Protein AF-A0A1M3KXL0-F1 (afdb_monomer_lite)

pLDDT: mean 76.36, std 20.1, range [34.91, 96.62]

Organism: NCBI:txid1895771

Structure (mmCIF, N/CA/C/O backbone):
data_AF-A0A1M3KXL0-F1
#
_entry.id   AF-A0A1M3KXL0-F1
#
loop_
_atom_site.group_PDB
_atom_site.id
_atom_site.type_symbol
_atom_site.label_atom_id
_atom_site.label_alt_id
_atom_site.label_comp_id
_atom_site.label_asym_id
_atom_site.label_entity_id
_atom_site.label_seq_id
_atom_site.pdbx_PDB_ins_code
_atom_site.Cartn_x
_atom_site.Cartn_y
_atom_site.Cartn_z
_atom_site.occupancy
_atom_site.B_iso_or_equiv
_atom_site.auth_seq_id
_atom_site.auth_comp_id
_atom_site.auth_asym_id
_atom_site.auth_atom_id
_atom_site.pdbx_PDB_model_num
ATOM 1 N N . MET A 1 1 ? 84.113 -24.658 -29.413 1.00 38.75 1 MET A N 1
ATOM 2 C CA . MET A 1 1 ? 83.575 -24.748 -30.790 1.00 38.75 1 MET A CA 1
ATOM 3 C C . MET A 1 1 ? 82.677 -23.535 -30.983 1.00 38.75 1 MET A C 1
ATOM 5 O O . MET A 1 1 ? 81.647 -23.472 -30.337 1.00 38.75 1 MET A O 1
ATOM 9 N N . TYR A 1 2 ? 83.235 -22.414 -31.443 1.00 34.91 2 TYR A N 1
ATOM 10 C CA . TYR A 1 2 ? 83.328 -21.989 -32.854 1.00 34.91 2 TYR A CA 1
ATOM 11 C C . TYR A 1 2 ? 81.947 -21.691 -33.483 1.00 34.91 2 TYR A C 1
ATOM 13 O O . TYR A 1 2 ? 81.183 -22.612 -33.733 1.00 34.91 2 TYR A O 1
ATOM 21 N N . ILE A 1 3 ? 81.646 -20.391 -33.659 1.00 43.75 3 ILE A N 1
ATOM 22 C CA . ILE A 1 3 ? 81.384 -19.680 -34.945 1.00 43.75 3 ILE A CA 1
ATOM 23 C C . ILE A 1 3 ? 79.870 -19.486 -35.156 1.00 43.75 3 ILE A C 1
ATOM 25 O O . ILE A 1 3 ? 79.142 -20.451 -35.314 1.00 43.75 3 ILE A O 1
ATOM 29 N N . VAL A 1 4 ? 79.294 -18.302 -34.912 1.00 46.78 4 VAL A N 1
ATOM 30 C CA . VAL A 1 4 ? 79.304 -17.076 -35.749 1.00 46.78 4 VAL A CA 1
ATOM 31 C C . VAL A 1 4 ? 78.743 -17.301 -37.162 1.00 46.78 4 VAL A C 1
ATOM 33 O O . VAL A 1 4 ? 79.449 -17.767 -38.039 1.00 46.78 4 VAL A O 1
ATOM 36 N N . CYS A 1 5 ? 77.509 -16.846 -37.383 1.00 46.28 5 CYS A N 1
ATOM 37 C CA . CYS A 1 5 ? 76.961 -16.337 -38.652 1.00 46.28 5 CYS A CA 1
ATOM 38 C C . CYS A 1 5 ? 75.780 -15.446 -38.228 1.00 46.28 5 CYS A C 1
ATOM 40 O O . CYS A 1 5 ? 74.745 -15.957 -37.823 1.00 46.28 5 CYS A O 1
ATOM 42 N N . LEU A 1 6 ? 75.906 -14.138 -38.004 1.00 43.50 6 LEU A N 1
ATOM 43 C CA . LEU A 1 6 ? 76.353 -13.057 -38.888 1.00 43.50 6 LEU A CA 1
ATOM 44 C C . LEU A 1 6 ? 75.506 -12.952 -40.169 1.00 43.50 6 LEU A C 1
ATOM 46 O O . LEU A 1 6 ? 75.784 -13.607 -41.162 1.00 43.50 6 LEU A O 1
ATOM 50 N N . ALA A 1 7 ? 7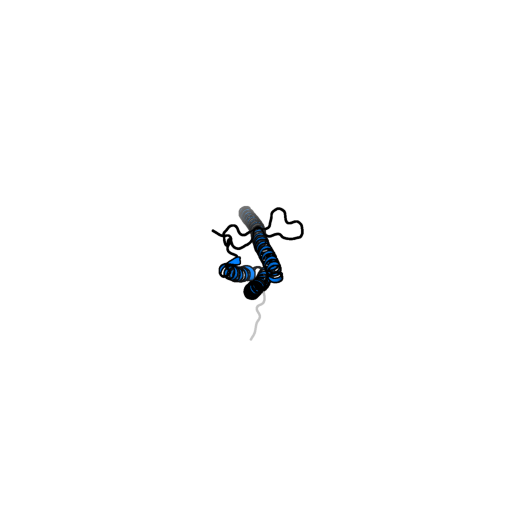4.478 -12.104 -40.037 1.00 49.31 7 ALA A N 1
ATOM 51 C CA . ALA A 1 7 ? 73.932 -11.123 -40.980 1.00 49.31 7 ALA A CA 1
ATOM 52 C C . ALA A 1 7 ? 73.532 -11.546 -42.406 1.00 49.31 7 ALA A C 1
ATOM 54 O O . ALA A 1 7 ? 74.361 -12.014 -43.167 1.00 49.31 7 ALA A O 1
ATOM 55 N N . ILE A 1 8 ? 72.286 -11.203 -42.772 1.00 50.31 8 ILE A N 1
ATOM 56 C CA . ILE A 1 8 ? 71.819 -10.535 -44.014 1.00 50.31 8 ILE A CA 1
ATOM 57 C C . ILE A 1 8 ? 70.354 -10.132 -43.710 1.00 50.31 8 ILE A C 1
ATOM 59 O O . ILE A 1 8 ? 69.507 -10.988 -43.488 1.00 50.31 8 ILE A O 1
ATOM 63 N N . ILE A 1 9 ? 70.071 -8.886 -43.316 1.00 49.62 9 ILE A N 1
ATOM 64 C CA . ILE A 1 9 ? 69.635 -7.769 -44.180 1.00 49.62 9 ILE A CA 1
ATOM 65 C C . ILE A 1 9 ? 68.501 -8.169 -45.138 1.00 49.62 9 ILE A C 1
ATOM 67 O O . ILE A 1 9 ? 68.773 -8.709 -46.201 1.00 49.62 9 ILE A O 1
ATOM 71 N N . LEU A 1 10 ? 67.258 -7.782 -44.826 1.00 43.44 10 LEU A N 1
ATOM 72 C CA . LEU A 1 10 ? 66.438 -6.997 -45.758 1.00 43.44 10 LEU A CA 1
ATOM 73 C C . LEU A 1 10 ? 65.173 -6.456 -45.085 1.00 43.44 10 LEU A C 1
ATOM 75 O O . LEU A 1 10 ? 64.322 -7.179 -44.579 1.00 43.44 10 LEU A O 1
ATOM 79 N N . VAL A 1 11 ? 65.107 -5.131 -45.119 1.00 53.09 11 VAL A N 1
ATOM 80 C CA . VAL A 1 11 ? 63.929 -4.279 -45.024 1.00 53.09 11 VAL A CA 1
ATOM 81 C C . VAL A 1 11 ? 62.695 -4.961 -45.619 1.00 53.09 11 VAL A C 1
ATOM 83 O O . VAL A 1 11 ? 62.659 -5.254 -46.810 1.00 53.09 11 VAL A O 1
ATOM 86 N N . SER A 1 12 ? 61.642 -5.109 -44.821 1.00 48.31 12 SER A N 1
ATOM 87 C CA . SER A 1 12 ? 60.291 -5.014 -45.363 1.00 48.31 12 SER A CA 1
ATOM 88 C C . SER A 1 12 ? 59.381 -4.374 -44.333 1.00 48.31 12 SER A C 1
ATOM 90 O O . SER A 1 12 ? 58.762 -5.013 -43.485 1.00 48.31 12 SER A O 1
ATOM 92 N N . SER A 1 13 ? 59.358 -3.050 -44.414 1.00 46.78 13 SER A N 1
ATOM 93 C CA . SER A 1 13 ? 58.278 -2.197 -43.958 1.00 46.78 13 SER A CA 1
ATOM 94 C 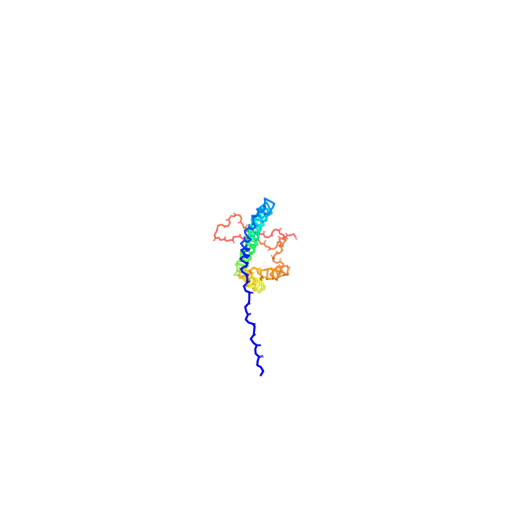C . SER A 1 13 ? 56.949 -2.693 -44.541 1.00 46.78 13 SER A C 1
ATOM 96 O O . SER A 1 13 ? 56.488 -2.182 -45.555 1.00 46.78 13 SER A O 1
ATOM 98 N N . CYS A 1 14 ? 56.292 -3.659 -43.902 1.00 40.28 14 CYS A N 1
ATOM 99 C CA . CYS A 1 14 ? 54.848 -3.802 -44.044 1.00 40.28 14 CYS A CA 1
ATOM 100 C C . CYS A 1 14 ? 54.198 -2.863 -43.035 1.00 40.28 14 CYS A C 1
ATOM 102 O O . CYS A 1 14 ? 53.802 -3.244 -41.935 1.00 40.28 14 CYS A O 1
ATOM 104 N N . MET A 1 15 ? 54.105 -1.600 -43.453 1.00 46.50 15 MET A N 1
ATOM 105 C CA . MET A 1 15 ? 53.002 -0.746 -43.053 1.00 46.50 15 MET A CA 1
ATOM 106 C C . MET A 1 15 ? 51.696 -1.479 -43.375 1.00 46.50 15 MET A C 1
ATOM 108 O O . MET A 1 15 ? 51.158 -1.367 -44.471 1.00 46.50 15 MET A O 1
ATOM 112 N N . LEU A 1 16 ? 51.182 -2.240 -42.415 1.00 50.25 16 LEU A N 1
ATOM 113 C CA . LEU A 1 16 ? 49.767 -2.576 -42.352 1.00 50.25 16 LEU A CA 1
ATOM 114 C C . LEU A 1 16 ? 49.093 -1.558 -41.432 1.00 50.25 16 LEU A C 1
ATOM 116 O O . LEU A 1 16 ? 48.470 -1.889 -40.429 1.00 50.25 16 LEU A O 1
ATOM 120 N N . THR A 1 17 ? 49.198 -0.283 -41.811 1.00 51.81 17 THR A N 1
ATOM 121 C CA . THR A 1 17 ? 48.140 0.698 -41.568 1.00 51.81 17 THR A CA 1
ATOM 122 C C . THR A 1 17 ? 46.923 0.248 -42.370 1.00 51.81 17 THR A C 1
ATOM 124 O O . THR A 1 17 ? 46.606 0.764 -43.439 1.00 51.81 17 THR A O 1
ATOM 127 N N . GLY A 1 18 ? 46.241 -0.773 -41.853 1.00 43.78 18 GLY A N 1
ATOM 128 C CA . GLY A 1 18 ? 44.916 -1.171 -42.293 1.00 43.78 18 GLY A CA 1
ATOM 129 C C . GLY A 1 18 ? 43.901 -0.109 -41.884 1.00 43.78 18 GLY A C 1
ATOM 130 O O . GLY A 1 18 ? 43.074 -0.347 -41.015 1.00 43.78 18 GLY A O 1
ATOM 131 N N . CYS A 1 19 ? 43.947 1.063 -42.519 1.00 52.28 19 CYS A N 1
ATOM 132 C CA . CYS A 1 19 ? 42.771 1.909 -42.671 1.00 52.28 19 CYS A CA 1
ATOM 133 C C . CYS A 1 19 ? 41.845 1.204 -43.669 1.00 52.28 19 CYS A C 1
ATOM 135 O O . CYS A 1 19 ? 41.767 1.579 -44.841 1.00 52.28 19 CYS A O 1
ATOM 137 N N . THR A 1 20 ? 41.168 0.143 -43.225 1.00 59.19 20 THR A N 1
ATOM 138 C CA . THR A 1 20 ? 40.005 -0.384 -43.932 1.00 59.19 20 THR A CA 1
ATOM 139 C C . THR A 1 20 ? 38.970 0.733 -43.949 1.00 59.19 20 THR A C 1
ATOM 141 O O . THR A 1 20 ? 38.359 1.067 -42.935 1.00 59.19 20 THR A O 1
ATOM 144 N N . LYS A 1 21 ? 38.816 1.388 -45.105 1.00 60.59 21 LYS A N 1
ATOM 145 C CA . LYS A 1 21 ? 37.692 2.294 -45.345 1.00 60.59 21 LYS A CA 1
ATOM 146 C C . LYS A 1 21 ? 36.426 1.486 -45.055 1.00 60.59 21 LYS A C 1
ATOM 148 O O . LYS A 1 21 ? 36.174 0.520 -45.774 1.00 60.59 21 LYS A O 1
ATOM 153 N N . ARG A 1 22 ? 35.677 1.843 -43.998 1.00 59.91 22 ARG A N 1
ATOM 154 C CA . ARG A 1 22 ? 34.350 1.261 -43.742 1.00 59.91 22 ARG A CA 1
ATOM 155 C C . ARG A 1 22 ? 33.561 1.359 -45.036 1.00 59.91 22 ARG A C 1
ATOM 157 O O . ARG A 1 22 ? 33.472 2.438 -45.628 1.00 59.91 22 ARG A O 1
ATOM 164 N N . THR A 1 23 ? 33.060 0.226 -45.502 1.00 73.44 23 THR A N 1
ATOM 165 C CA . THR A 1 23 ? 32.263 0.200 -46.720 1.00 73.44 23 THR A CA 1
ATOM 166 C C . THR A 1 23 ? 30.924 0.888 -46.450 1.00 73.44 23 THR A C 1
ATOM 168 O O . THR A 1 23 ? 30.489 1.025 -45.304 1.00 73.44 23 THR A O 1
ATOM 171 N N . GLU A 1 24 ? 30.241 1.350 -47.498 1.00 76.00 24 GLU A N 1
ATOM 172 C CA . GLU A 1 24 ? 28.906 1.945 -47.349 1.00 76.00 24 GLU A CA 1
ATOM 173 C C . GLU A 1 24 ? 27.915 0.966 -46.688 1.00 76.00 24 GLU A C 1
ATOM 175 O O . GLU A 1 24 ? 27.010 1.391 -45.971 1.00 76.00 24 GLU A O 1
ATOM 180 N N . ALA A 1 25 ? 28.125 -0.342 -46.881 1.00 73.06 25 ALA A N 1
ATOM 181 C CA . ALA A 1 25 ? 27.367 -1.401 -46.225 1.00 73.06 25 ALA A CA 1
ATOM 182 C C . ALA A 1 25 ? 27.603 -1.433 -44.704 1.00 73.06 25 ALA A C 1
ATOM 184 O O . ALA A 1 25 ? 26.630 -1.507 -43.956 1.00 73.06 25 ALA A O 1
ATOM 185 N N . ASP A 1 26 ? 28.852 -1.289 -44.247 1.00 73.12 26 ASP A N 1
ATOM 186 C CA . ASP A 1 26 ? 29.185 -1.249 -42.813 1.00 73.12 26 ASP A CA 1
ATOM 187 C C . ASP A 1 26 ? 28.556 -0.027 -42.134 1.00 73.12 26 ASP A C 1
ATOM 189 O O . ASP A 1 26 ? 27.954 -0.138 -41.069 1.00 73.12 26 ASP A O 1
ATOM 193 N N . ARG A 1 27 ? 28.607 1.141 -42.793 1.00 76.69 27 ARG A N 1
ATOM 194 C CA . ARG A 1 27 ? 27.972 2.363 -42.277 1.00 76.69 27 ARG A CA 1
ATOM 195 C C . ARG A 1 27 ? 26.451 2.213 -42.170 1.00 76.69 27 ARG A C 1
ATOM 197 O O . ARG A 1 27 ? 25.880 2.573 -41.147 1.00 76.69 27 ARG A O 1
ATOM 204 N N . LYS A 1 28 ? 25.799 1.649 -43.194 1.00 77.56 28 LYS A N 1
ATOM 205 C CA . LYS A 1 28 ? 24.349 1.386 -43.167 1.00 77.56 28 LYS A CA 1
ATOM 206 C C . LYS A 1 28 ? 23.972 0.370 -42.090 1.00 77.56 28 LYS A C 1
ATOM 208 O O . LYS A 1 28 ? 22.898 0.477 -41.505 1.00 77.56 28 LYS A O 1
ATOM 213 N N . PHE A 1 29 ? 24.814 -0.628 -41.829 1.00 78.50 29 PHE A N 1
ATOM 214 C CA . PHE A 1 29 ? 24.580 -1.574 -40.742 1.00 78.50 29 PHE A CA 1
ATOM 215 C C . PHE A 1 29 ? 24.669 -0.878 -39.377 1.00 78.50 29 PHE A C 1
ATOM 217 O O . PHE A 1 29 ? 23.730 -0.987 -38.592 1.00 78.50 29 PHE A O 1
ATOM 224 N N . ASP A 1 30 ? 25.719 -0.091 -39.134 1.00 82.62 30 ASP A N 1
ATOM 225 C CA . ASP A 1 30 ? 25.900 0.667 -37.889 1.00 82.62 30 ASP A CA 1
ATOM 226 C C . ASP A 1 30 ? 24.752 1.662 -37.635 1.00 82.62 30 ASP A C 1
ATOM 228 O O . ASP A 1 30 ? 24.229 1.727 -36.523 1.00 82.62 30 ASP A O 1
ATOM 232 N N . GLU A 1 31 ? 24.306 2.392 -38.664 1.00 82.06 31 GLU A N 1
ATOM 233 C CA . GLU A 1 31 ? 23.154 3.306 -38.589 1.00 82.06 31 GLU A CA 1
ATOM 234 C C . GLU A 1 31 ? 21.858 2.563 -38.230 1.00 82.06 31 GLU A C 1
ATOM 236 O O . GLU A 1 31 ? 21.092 3.020 -37.384 1.00 82.06 31 GLU A O 1
ATOM 241 N N . ASN A 1 32 ? 21.627 1.383 -38.814 1.00 82.81 32 ASN A N 1
ATOM 242 C CA . ASN A 1 32 ? 20.469 0.553 -38.480 1.00 82.81 32 ASN A CA 1
ATOM 243 C C . ASN A 1 32 ? 20.535 0.002 -37.049 1.00 82.81 32 ASN A C 1
ATOM 245 O O . ASN A 1 32 ? 19.499 -0.123 -36.397 1.00 82.81 32 ASN A O 1
ATOM 249 N N . ILE A 1 33 ? 21.725 -0.346 -36.553 1.00 87.50 33 ILE A N 1
ATOM 250 C CA . ILE A 1 33 ? 21.909 -0.786 -35.166 1.00 87.50 33 ILE A CA 1
ATOM 251 C C . ILE A 1 33 ? 21.671 0.376 -34.198 1.00 87.50 33 ILE A C 1
ATOM 253 O O . ILE A 1 33 ? 20.950 0.192 -33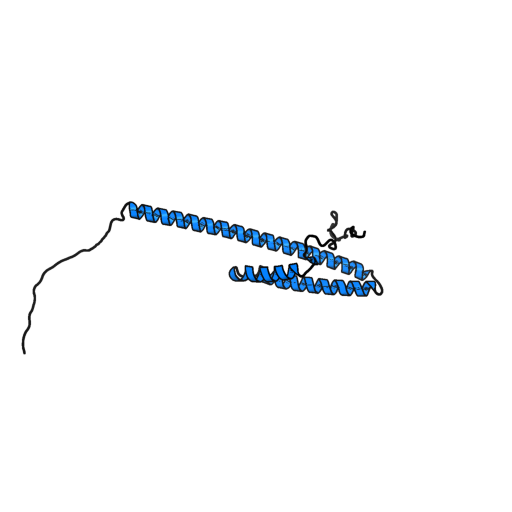.219 1.00 87.50 33 ILE A O 1
ATOM 257 N N . ALA A 1 34 ? 22.202 1.566 -34.488 1.00 86.06 34 ALA A N 1
ATOM 258 C CA . ALA A 1 34 ? 21.961 2.767 -33.691 1.00 86.06 34 ALA A CA 1
ATOM 259 C C . ALA A 1 34 ? 20.467 3.124 -33.655 1.00 86.06 34 ALA A C 1
ATOM 261 O O . ALA A 1 34 ? 19.896 3.238 -32.575 1.00 86.06 34 ALA A O 1
ATOM 262 N N . ALA A 1 35 ? 19.801 3.158 -34.814 1.00 86.19 35 ALA A N 1
ATOM 263 C CA . ALA A 1 35 ? 18.367 3.428 -34.897 1.00 86.19 35 ALA A CA 1
ATOM 264 C C . ALA A 1 35 ? 17.525 2.391 -34.131 1.00 86.19 35 ALA A C 1
ATOM 266 O O . ALA A 1 35 ? 16.553 2.743 -33.464 1.00 86.19 35 ALA A O 1
ATOM 267 N N . LYS A 1 36 ? 17.900 1.104 -34.182 1.00 89.62 36 LYS A N 1
ATOM 268 C CA . LYS A 1 36 ? 17.238 0.056 -33.388 1.00 89.62 36 LYS A CA 1
ATOM 269 C C . LYS A 1 36 ? 17.476 0.228 -31.892 1.00 89.62 36 LYS A C 1
ATOM 271 O O . LYS A 1 36 ? 16.545 0.022 -31.121 1.00 89.62 36 LYS A O 1
ATOM 276 N N . LYS A 1 37 ? 18.691 0.594 -31.481 1.00 89.88 37 LYS A N 1
ATOM 277 C CA . LYS A 1 37 ? 19.017 0.863 -30.079 1.00 89.88 37 LYS A CA 1
ATOM 278 C C . LYS A 1 37 ? 18.204 2.045 -29.550 1.00 89.88 37 LYS A C 1
ATOM 280 O O . LYS A 1 37 ? 17.573 1.903 -28.512 1.00 89.88 37 LYS A O 1
ATOM 285 N N . ASP A 1 38 ? 18.148 3.148 -30.289 1.00 89.88 38 ASP A N 1
ATOM 286 C CA . ASP A 1 38 ? 17.375 4.333 -29.903 1.00 89.88 38 ASP A CA 1
ATOM 287 C C . ASP A 1 38 ? 15.876 4.013 -29.804 1.00 89.88 38 ASP A C 1
ATOM 289 O O . ASP A 1 38 ? 15.218 4.398 -28.839 1.00 89.88 38 ASP A O 1
ATOM 293 N N . ALA A 1 39 ? 15.342 3.224 -30.744 1.00 89.81 39 ALA A N 1
ATOM 294 C CA . ALA A 1 39 ? 13.959 2.757 -30.682 1.00 89.81 39 ALA A CA 1
ATOM 295 C C . ALA A 1 39 ? 13.691 1.858 -29.459 1.00 89.81 39 ALA A C 1
ATOM 297 O O . ALA A 1 39 ? 12.624 1.954 -28.851 1.00 89.81 39 ALA A O 1
ATOM 298 N N . ILE A 1 40 ? 14.640 0.994 -29.082 1.00 90.75 40 ILE A N 1
ATOM 299 C CA . ILE A 1 40 ? 14.541 0.152 -27.880 1.00 90.75 40 ILE A CA 1
ATOM 300 C C . ILE A 1 40 ? 14.600 1.011 -26.611 1.00 90.75 40 ILE A C 1
ATOM 302 O O . ILE A 1 40 ? 13.770 0.827 -25.723 1.00 90.75 40 ILE A O 1
ATOM 306 N N . ASP A 1 41 ? 15.528 1.965 -26.532 1.00 92.88 41 ASP A N 1
ATOM 307 C CA . ASP A 1 41 ? 15.688 2.863 -25.382 1.00 92.88 41 ASP A CA 1
ATOM 308 C C . ASP A 1 41 ? 14.439 3.755 -25.196 1.00 92.88 41 ASP A C 1
ATOM 310 O O . ASP A 1 41 ? 13.960 3.968 -24.074 1.00 92.88 41 ASP A O 1
ATOM 314 N N . GLU A 1 42 ? 13.837 4.218 -26.296 1.00 93.38 42 GLU A N 1
ATOM 315 C CA . GLU A 1 42 ? 12.573 4.955 -26.269 1.00 93.38 42 GLU A CA 1
ATOM 316 C C . GLU A 1 42 ? 11.404 4.068 -25.811 1.00 93.38 42 GLU A C 1
ATOM 318 O O . GLU A 1 42 ? 10.612 4.471 -24.953 1.00 93.38 42 GLU A O 1
ATOM 323 N N . GLN A 1 43 ? 11.299 2.841 -26.331 1.00 92.25 43 GLN A N 1
ATOM 324 C CA . GLN A 1 43 ? 10.284 1.881 -25.888 1.00 92.25 43 GLN A CA 1
ATOM 325 C C . GLN A 1 43 ? 10.434 1.537 -24.404 1.00 92.25 43 GLN A C 1
ATOM 327 O O . GLN A 1 43 ? 9.433 1.514 -23.685 1.00 92.25 43 GLN A O 1
ATOM 332 N N . ALA A 1 44 ? 11.661 1.333 -23.925 1.00 90.56 44 ALA A N 1
ATOM 333 C CA . ALA A 1 44 ? 11.948 1.076 -22.518 1.00 90.56 44 ALA A CA 1
ATOM 334 C C . ALA A 1 44 ? 11.525 2.261 -21.636 1.00 90.56 44 ALA A C 1
ATOM 336 O O . ALA A 1 44 ? 10.911 2.064 -20.587 1.00 90.56 44 ALA A O 1
ATOM 337 N N . THR A 1 45 ? 11.769 3.493 -22.091 1.00 93.88 45 THR A N 1
ATOM 338 C CA . THR A 1 45 ? 11.345 4.716 -21.390 1.00 93.88 45 THR A CA 1
ATOM 339 C C . THR A 1 45 ? 9.821 4.816 -21.303 1.00 93.88 45 THR A C 1
ATOM 341 O O . THR A 1 45 ? 9.274 5.081 -20.231 1.00 93.88 45 THR A O 1
ATOM 344 N N . ARG A 1 46 ? 9.110 4.557 -22.409 1.00 92.75 46 ARG A N 1
ATOM 345 C CA . ARG A 1 46 ? 7.637 4.551 -22.441 1.00 92.75 46 ARG A CA 1
ATOM 346 C C . ARG A 1 46 ? 7.055 3.458 -21.542 1.00 92.75 46 ARG A C 1
ATOM 348 O O . ARG A 1 46 ? 6.107 3.724 -20.807 1.00 92.75 46 ARG A O 1
ATOM 355 N N . ALA A 1 47 ? 7.634 2.259 -21.570 1.00 92.75 47 ALA A N 1
ATOM 356 C CA . ALA A 1 47 ? 7.216 1.141 -20.728 1.00 92.75 47 ALA A CA 1
ATOM 357 C C . ALA A 1 47 ? 7.429 1.440 -19.237 1.00 92.75 47 ALA A C 1
ATOM 359 O O . ALA A 1 47 ? 6.535 1.188 -18.431 1.00 92.75 47 ALA A O 1
ATOM 360 N N . LYS A 1 48 ? 8.571 2.038 -18.874 1.00 92.31 48 LYS A N 1
ATOM 361 C CA . LYS A 1 48 ? 8.848 2.469 -17.500 1.00 92.31 48 LYS A CA 1
ATOM 362 C C . LYS A 1 48 ? 7.834 3.508 -17.020 1.00 92.31 48 LYS A C 1
ATOM 364 O O . LYS A 1 48 ? 7.259 3.334 -15.954 1.00 92.31 48 LYS A O 1
ATOM 369 N N . ALA A 1 49 ? 7.562 4.535 -17.826 1.00 93.56 49 ALA A N 1
ATOM 370 C CA . ALA A 1 49 ? 6.587 5.566 -17.474 1.00 93.56 49 ALA A CA 1
ATOM 371 C C . ALA A 1 49 ? 5.174 4.994 -17.272 1.00 93.56 49 ALA A C 1
ATOM 373 O O . ALA A 1 49 ? 4.441 5.441 -16.393 1.00 93.56 49 ALA A O 1
ATOM 374 N N . GLU A 1 50 ? 4.783 4.004 -18.074 1.00 93.50 50 GLU A N 1
ATOM 375 C CA . GLU A 1 50 ? 3.496 3.329 -17.915 1.00 93.50 50 GLU A CA 1
ATOM 376 C C . GLU A 1 50 ? 3.445 2.462 -16.649 1.00 93.50 50 GLU A C 1
ATOM 378 O O . GLU A 1 50 ? 2.459 2.502 -15.915 1.00 93.50 50 GLU A O 1
ATOM 383 N N . LEU A 1 51 ? 4.521 1.736 -16.341 1.00 90.44 51 LEU A N 1
ATOM 384 C CA . LEU A 1 51 ? 4.627 0.965 -15.104 1.00 90.44 51 LEU A CA 1
ATOM 385 C C . LEU A 1 51 ? 4.559 1.870 -13.863 1.00 90.44 51 LEU A C 1
ATOM 387 O O . LEU A 1 51 ? 3.834 1.557 -12.916 1.00 90.44 51 LEU A O 1
ATOM 391 N N . ASP A 1 52 ? 5.229 3.023 -13.898 1.00 92.25 52 ASP A N 1
ATOM 392 C CA . ASP A 1 52 ? 5.167 4.021 -12.828 1.00 92.25 52 ASP A CA 1
ATOM 393 C C . ASP A 1 52 ? 3.728 4.543 -12.643 1.00 92.25 52 ASP A C 1
ATOM 395 O O . ASP A 1 52 ? 3.230 4.600 -11.519 1.00 92.25 52 ASP A O 1
ATOM 399 N N . ARG A 1 53 ? 2.988 4.823 -13.730 1.00 94.44 53 ARG A N 1
ATOM 400 C CA . ARG A 1 53 ? 1.564 5.209 -13.636 1.00 94.44 53 ARG A CA 1
ATOM 401 C C . ARG A 1 53 ? 0.693 4.121 -13.019 1.00 94.44 53 ARG A C 1
ATOM 403 O O . ARG A 1 53 ? -0.164 4.427 -12.192 1.00 94.44 53 ARG A O 1
ATOM 410 N N . GLN A 1 54 ? 0.882 2.863 -13.414 1.00 93.94 54 GLN A N 1
ATOM 411 C CA . GLN A 1 54 ? 0.118 1.743 -12.855 1.00 93.94 54 GLN A CA 1
ATOM 412 C C . GLN A 1 54 ? 0.392 1.574 -11.360 1.00 93.94 54 GLN A C 1
ATOM 414 O O . GLN A 1 54 ? -0.523 1.288 -10.584 1.00 93.94 54 GLN A O 1
ATOM 419 N N . ARG A 1 55 ? 1.640 1.797 -10.946 1.00 93.56 55 ARG A N 1
ATOM 420 C CA . ARG A 1 55 ? 2.058 1.760 -9.547 1.00 93.56 55 ARG A CA 1
ATOM 421 C C . ARG A 1 55 ? 1.420 2.882 -8.728 1.00 93.56 55 ARG A C 1
ATOM 423 O O . ARG A 1 55 ? 0.867 2.602 -7.667 1.00 93.56 55 ARG A O 1
ATOM 430 N N . GLU A 1 56 ? 1.404 4.106 -9.247 1.00 94.31 56 GLU A N 1
ATOM 431 C CA . GLU A 1 56 ? 0.719 5.237 -8.607 1.00 94.31 56 GLU A CA 1
ATOM 432 C C . GLU A 1 56 ? -0.799 5.029 -8.522 1.00 94.31 56 GLU A C 1
ATOM 434 O O . GLU A 1 56 ? -1.403 5.251 -7.473 1.00 94.31 56 GLU A O 1
ATOM 439 N N . ALA A 1 57 ? -1.431 4.525 -9.586 1.00 93.94 57 ALA A N 1
ATOM 440 C CA . ALA A 1 57 ? -2.858 4.201 -9.574 1.00 93.94 57 ALA A CA 1
ATOM 441 C C . ALA A 1 57 ? -3.191 3.126 -8.526 1.00 93.94 57 ALA A C 1
ATOM 443 O O . ALA A 1 57 ? -4.207 3.206 -7.829 1.00 93.94 57 ALA A O 1
ATOM 444 N N . TYR A 1 58 ? -2.313 2.133 -8.381 1.00 94.19 58 TYR A N 1
ATOM 445 C CA . TYR A 1 58 ? -2.427 1.123 -7.340 1.00 94.19 58 TYR A CA 1
ATOM 446 C C . TYR A 1 58 ? -2.326 1.738 -5.935 1.00 94.19 58 TYR A C 1
ATOM 448 O O . TYR A 1 58 ? -3.160 1.429 -5.083 1.00 94.19 58 TYR A O 1
ATOM 456 N N . TYR A 1 59 ? -1.365 2.636 -5.694 1.00 94.31 59 TYR A N 1
ATOM 457 C CA . TYR A 1 59 ? -1.231 3.341 -4.414 1.00 94.31 59 TYR A CA 1
ATOM 458 C C . TYR A 1 59 ? -2.463 4.180 -4.085 1.00 94.31 59 TYR A C 1
ATOM 460 O O . TYR A 1 59 ? -3.043 4.019 -3.012 1.00 94.31 59 TYR A O 1
ATOM 468 N N . ALA A 1 60 ? -2.940 4.977 -5.040 1.00 92.88 60 ALA A N 1
ATOM 469 C CA . ALA A 1 60 ? -4.145 5.781 -4.872 1.00 92.88 60 ALA A CA 1
ATOM 470 C C . ALA A 1 60 ? -5.366 4.920 -4.503 1.00 92.88 60 ALA A C 1
ATOM 472 O O . ALA A 1 60 ? -6.120 5.265 -3.593 1.00 92.88 60 ALA A O 1
ATOM 473 N N . SER A 1 61 ? -5.535 3.765 -5.156 1.00 89.50 61 SER A N 1
ATOM 474 C CA . SER A 1 61 ? -6.620 2.833 -4.838 1.00 89.50 61 SER A CA 1
ATOM 475 C C . SER A 1 61 ? -6.520 2.292 -3.410 1.00 89.50 61 SER A C 1
ATOM 477 O O . SER A 1 61 ? -7.529 2.225 -2.703 1.00 89.50 61 SER A O 1
ATOM 479 N N . VAL A 1 62 ? -5.322 1.913 -2.959 1.00 91.81 62 VAL A N 1
ATOM 480 C CA . VAL A 1 62 ? -5.125 1.400 -1.596 1.00 91.81 62 VAL A CA 1
ATOM 481 C C . VAL A 1 62 ? -5.352 2.496 -0.554 1.00 91.81 62 VAL A C 1
ATOM 483 O O . VAL A 1 62 ? -6.043 2.249 0.436 1.00 91.81 62 VAL A O 1
ATOM 486 N N . ASP A 1 63 ? -4.845 3.704 -0.793 1.00 89.50 63 ASP A N 1
ATOM 487 C CA . ASP A 1 63 ? -5.038 4.854 0.094 1.00 89.50 63 ASP A CA 1
ATOM 488 C C . ASP A 1 63 ? -6.525 5.191 0.256 1.00 89.50 63 ASP A C 1
ATOM 490 O O . ASP A 1 63 ? -7.002 5.382 1.377 1.00 89.50 63 ASP A O 1
ATOM 494 N N . GLU A 1 64 ? -7.292 5.170 -0.834 1.00 87.75 64 GLU A N 1
ATOM 495 C CA . GLU A 1 64 ? -8.736 5.408 -0.799 1.00 87.75 64 GLU A CA 1
ATOM 496 C C . GLU A 1 64 ? -9.467 4.387 0.093 1.00 87.75 64 GLU A C 1
ATOM 498 O O . GLU A 1 64 ? -10.321 4.743 0.909 1.00 87.75 64 GLU A O 1
ATOM 503 N N . HIS A 1 65 ? -9.104 3.107 -0.007 1.00 87.19 65 HIS A N 1
ATOM 504 C CA . HIS A 1 65 ? -9.675 2.061 0.843 1.00 87.19 65 HIS A CA 1
ATOM 505 C C . HIS A 1 65 ? -9.285 2.235 2.318 1.00 87.19 65 HIS A C 1
ATOM 507 O O . HIS A 1 65 ? -10.125 2.026 3.196 1.00 87.19 65 HIS A O 1
ATOM 513 N N . MET A 1 66 ? -8.046 2.648 2.605 1.00 89.50 66 MET A N 1
ATOM 514 C CA . MET A 1 66 ? -7.602 2.944 3.972 1.00 89.50 66 MET A CA 1
ATOM 515 C C . MET A 1 66 ? -8.363 4.131 4.572 1.00 89.50 66 MET A C 1
ATOM 517 O O . MET A 1 66 ? -8.758 4.077 5.738 1.00 89.50 66 MET A O 1
ATOM 521 N N . VAL A 1 67 ? -8.636 5.173 3.779 1.00 88.38 67 VAL A N 1
ATOM 522 C CA . VAL A 1 67 ? -9.483 6.303 4.191 1.00 88.38 67 VAL A CA 1
ATOM 523 C C . VAL A 1 67 ? -10.896 5.826 4.528 1.00 88.38 67 VAL A C 1
ATOM 525 O O . VAL A 1 67 ? -11.421 6.180 5.586 1.00 88.38 67 VAL A O 1
ATOM 528 N N . ARG A 1 68 ? -11.498 4.966 3.693 1.00 85.56 68 ARG A N 1
ATOM 529 C CA . ARG A 1 68 ? -12.823 4.388 3.984 1.00 85.56 68 ARG A CA 1
ATOM 530 C C . ARG A 1 68 ? -12.829 3.536 5.255 1.00 85.56 68 ARG A C 1
ATOM 532 O O . ARG A 1 68 ? -13.794 3.599 6.015 1.00 85.56 68 ARG A O 1
ATOM 539 N N . LEU A 1 69 ? -11.768 2.767 5.511 1.00 87.81 69 LEU A N 1
ATOM 540 C CA . LEU A 1 69 ? -11.634 1.975 6.739 1.00 87.81 69 LEU A CA 1
ATOM 541 C C . LEU A 1 69 ? -11.578 2.859 7.984 1.00 87.81 69 LEU A C 1
ATOM 543 O O . LEU A 1 69 ? -12.261 2.564 8.962 1.00 87.81 69 LEU A O 1
ATOM 547 N N . ASN A 1 70 ? -10.813 3.950 7.935 1.00 88.19 70 ASN A N 1
ATOM 548 C CA . ASN A 1 70 ? -10.727 4.906 9.039 1.00 88.19 70 ASN A CA 1
ATOM 549 C C . ASN A 1 70 ? -12.077 5.570 9.310 1.00 88.19 70 ASN A C 1
ATOM 551 O O . ASN A 1 70 ? -12.554 5.524 10.436 1.00 88.19 70 ASN A O 1
ATOM 555 N N . ALA A 1 71 ? -12.753 6.068 8.272 1.00 85.94 71 ALA A N 1
ATOM 556 C CA . ALA A 1 71 ? -14.080 6.661 8.430 1.00 85.94 71 ALA A CA 1
ATOM 557 C C . ALA A 1 71 ? -15.099 5.667 9.022 1.00 85.94 71 ALA A C 1
ATOM 559 O O . ALA A 1 71 ? -15.963 6.037 9.819 1.00 85.94 71 ALA A O 1
ATOM 560 N N . TYR A 1 72 ? -15.001 4.384 8.655 1.00 84.38 72 TYR A N 1
ATOM 561 C CA . TYR A 1 72 ? -15.840 3.348 9.246 1.00 84.38 72 TYR A CA 1
ATOM 562 C C . TYR A 1 72 ? -15.499 3.096 10.721 1.00 84.38 72 TYR A C 1
ATOM 564 O O . TYR A 1 72 ? -16.414 2.996 11.538 1.00 84.38 72 TYR A O 1
ATOM 572 N N . LEU A 1 73 ? -14.216 3.046 11.084 1.00 87.50 73 LEU A N 1
ATOM 573 C CA . LEU A 1 73 ? -13.782 2.947 12.480 1.00 87.50 73 LEU A CA 1
ATOM 574 C C . LEU A 1 73 ? -14.296 4.125 13.320 1.00 87.50 73 LEU A C 1
ATOM 576 O O . LEU A 1 73 ? -14.935 3.880 14.341 1.00 87.50 73 LEU A O 1
ATOM 580 N N . ASP A 1 74 ? -14.145 5.363 12.846 1.00 88.06 74 ASP A N 1
ATOM 581 C CA . ASP A 1 74 ? -14.618 6.574 13.539 1.00 88.06 74 ASP A CA 1
ATOM 582 C C . ASP A 1 74 ? -16.131 6.518 13.819 1.00 88.06 74 ASP A C 1
ATOM 584 O O . ASP A 1 74 ? -16.635 6.903 14.882 1.00 88.06 74 ASP A O 1
ATOM 588 N N . SER A 1 75 ? -16.889 5.978 12.864 1.00 83.50 75 SER A N 1
ATOM 589 C CA . SER A 1 75 ? -18.326 5.799 13.031 1.00 83.50 75 SER A CA 1
ATOM 590 C C . SER A 1 75 ? -18.688 4.757 14.088 1.00 83.50 75 SER A C 1
ATOM 592 O O . SER A 1 75 ? -19.629 4.956 14.861 1.00 83.50 75 SER A O 1
ATOM 594 N N . LEU A 1 76 ? -17.935 3.655 14.152 1.00 84.06 76 LEU A N 1
ATOM 595 C CA . LEU A 1 76 ? -18.136 2.614 15.150 1.00 84.06 76 LEU A CA 1
ATOM 596 C C . LEU A 1 76 ? -17.766 3.138 16.533 1.00 84.06 76 LEU A C 1
ATOM 598 O O . LEU A 1 76 ? -18.483 2.856 17.488 1.00 84.06 76 LEU A O 1
ATOM 602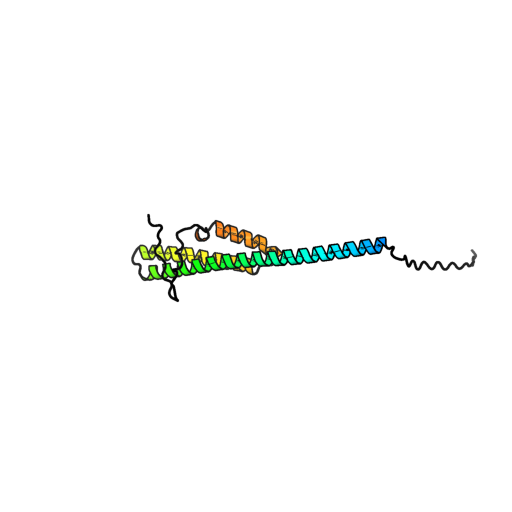 N N . GLU A 1 77 ? -16.704 3.936 16.641 1.00 86.62 77 GLU A N 1
ATOM 603 C CA . GLU A 1 77 ? -16.310 4.606 17.882 1.00 86.62 77 GLU A CA 1
ATOM 604 C C . GLU A 1 77 ? -17.400 5.562 18.384 1.00 86.62 77 GLU A C 1
ATOM 606 O O . GLU A 1 77 ? -17.736 5.552 19.572 1.00 86.62 77 GLU A O 1
ATOM 611 N N . THR A 1 78 ? -18.035 6.309 17.475 1.00 86.19 78 THR A N 1
ATOM 612 C CA . THR A 1 78 ? -19.184 7.171 17.795 1.00 86.19 78 THR A CA 1
ATOM 613 C C . THR A 1 78 ? -20.358 6.357 18.351 1.00 86.19 78 THR A C 1
ATOM 615 O O . THR A 1 78 ? -20.894 6.679 19.415 1.00 86.19 78 THR A O 1
ATOM 618 N N . VAL A 1 79 ? -20.735 5.261 17.678 1.00 80.31 79 VAL A N 1
ATOM 619 C CA . VAL A 1 79 ? -21.813 4.360 18.134 1.00 80.31 79 VAL A CA 1
ATOM 620 C C . VAL A 1 79 ? -21.452 3.700 19.467 1.00 80.31 79 VAL A C 1
ATOM 622 O O . VAL A 1 79 ? -22.284 3.623 20.370 1.00 80.31 79 VAL A O 1
ATOM 625 N N . TYR A 1 80 ? -20.204 3.267 19.634 1.00 82.00 80 TYR A N 1
ATOM 626 C CA . TYR A 1 80 ? -19.686 2.690 20.873 1.00 82.00 80 TYR A CA 1
ATOM 627 C C . TYR A 1 80 ? -19.778 3.665 22.057 1.00 82.00 80 TYR A C 1
ATOM 629 O O . TYR A 1 80 ? -20.105 3.245 23.173 1.00 82.00 80 TYR A O 1
ATOM 637 N N . GLY A 1 81 ? -19.534 4.960 21.827 1.00 82.69 81 GLY A N 1
ATOM 638 C CA . GLY A 1 81 ? -19.689 6.009 22.838 1.00 82.69 81 GLY A CA 1
ATOM 639 C C . GLY A 1 81 ? -21.121 6.127 23.373 1.00 82.69 81 GLY A C 1
ATOM 640 O O . GLY A 1 81 ? -21.315 6.403 24.557 1.00 82.69 81 GLY A O 1
ATOM 641 N N . GLN A 1 82 ? -22.117 5.850 22.526 1.00 85.25 82 GLN A N 1
ATOM 642 C CA . GLN A 1 82 ? -23.546 5.925 22.854 1.00 85.25 82 GLN A CA 1
ATOM 643 C C . GLN A 1 82 ? -24.137 4.584 23.328 1.00 85.25 82 GLN A C 1
ATOM 645 O O . GLN A 1 82 ? -25.167 4.560 24.007 1.00 85.25 82 GLN A O 1
ATOM 650 N N . ALA A 1 83 ? -23.497 3.464 22.987 1.00 84.38 83 ALA A N 1
ATOM 651 C CA . ALA A 1 83 ? -23.961 2.120 23.309 1.00 84.38 83 ALA A CA 1
ATOM 652 C C . ALA A 1 83 ? -23.846 1.780 24.808 1.00 84.38 83 ALA A C 1
ATOM 654 O O . ALA A 1 83 ? -23.001 2.302 25.543 1.00 84.38 83 ALA A O 1
ATOM 655 N N . LYS A 1 84 ? -24.680 0.837 25.263 1.00 86.50 84 LYS A N 1
ATOM 656 C CA . LYS A 1 84 ? -24.696 0.294 26.632 1.00 86.50 84 LYS A CA 1
ATOM 657 C C . LYS A 1 84 ? -24.843 -1.230 26.602 1.00 86.50 84 LYS A C 1
ATOM 659 O O . LYS A 1 84 ? -25.293 -1.782 25.600 1.00 86.50 84 LYS A O 1
ATOM 664 N N . GLY A 1 85 ? -24.472 -1.887 27.704 1.00 90.12 85 GLY A N 1
ATOM 665 C CA . GLY A 1 85 ? -24.594 -3.341 27.860 1.00 90.12 85 GLY A CA 1
ATOM 666 C C . GLY A 1 85 ? -23.860 -4.118 26.765 1.00 90.12 85 GLY A C 1
ATOM 667 O O . GLY A 1 85 ? -22.777 -3.716 26.333 1.00 90.12 85 GLY A O 1
ATOM 668 N N . ASP A 1 86 ? -24.478 -5.192 26.286 1.00 82.25 86 ASP A N 1
ATOM 669 C CA . ASP A 1 86 ? -23.882 -6.129 25.325 1.00 82.25 86 ASP A CA 1
ATOM 670 C C . ASP A 1 86 ? -23.536 -5.479 23.982 1.00 82.25 86 ASP A C 1
ATOM 672 O O . ASP A 1 86 ? -22.500 -5.776 23.389 1.00 82.25 86 ASP A O 1
ATOM 676 N N . VAL A 1 87 ? -24.328 -4.495 23.539 1.00 79.75 87 VAL A N 1
ATOM 677 C CA . VAL A 1 87 ? -24.047 -3.742 22.305 1.00 79.75 87 VAL A CA 1
ATOM 678 C C . VAL A 1 87 ? -22.698 -3.027 22.399 1.00 79.75 87 VAL A C 1
ATOM 680 O O . VAL A 1 87 ? -21.944 -2.982 21.430 1.00 79.75 87 VAL A O 1
ATOM 683 N N . LYS A 1 88 ? -22.354 -2.492 23.575 1.00 82.12 88 LYS A N 1
ATOM 684 C CA . LYS A 1 88 ? -21.067 -1.819 23.787 1.00 82.12 88 LYS A CA 1
ATOM 685 C C . LYS A 1 88 ? -19.896 -2.803 23.734 1.00 82.12 88 LYS A C 1
ATOM 687 O O . LYS A 1 88 ? -18.833 -2.451 23.223 1.00 82.12 88 LYS A O 1
ATOM 692 N N . VAL A 1 89 ? -20.086 -4.017 24.252 1.00 84.38 89 VAL A N 1
ATOM 693 C CA . VAL A 1 89 ? -19.076 -5.087 24.227 1.00 84.38 89 VAL A CA 1
ATOM 694 C C . VAL A 1 89 ? -18.815 -5.539 22.790 1.00 84.38 89 VAL A C 1
ATOM 696 O O . VAL A 1 89 ? -17.661 -5.543 22.358 1.00 84.38 89 VAL A O 1
ATOM 699 N N . GLU A 1 90 ? -19.873 -5.813 22.026 1.00 79.81 90 GLU A N 1
ATOM 700 C CA . GLU A 1 90 ? -19.769 -6.205 20.615 1.00 79.81 90 GLU A CA 1
ATOM 701 C C . GLU A 1 90 ? -19.119 -5.111 19.757 1.00 79.81 90 GLU A C 1
ATOM 703 O O . GLU A 1 90 ? -18.212 -5.389 18.970 1.00 79.81 90 GLU A O 1
ATOM 708 N N . MET A 1 91 ? -19.495 -3.842 19.954 1.00 79.94 91 MET A N 1
ATOM 709 C CA . MET A 1 91 ? -18.872 -2.729 19.227 1.00 79.94 91 MET A CA 1
ATOM 710 C C . MET A 1 91 ? -17.385 -2.587 19.554 1.00 79.94 91 MET A C 1
ATOM 712 O O . MET A 1 91 ? -16.578 -2.407 18.644 1.00 79.94 91 MET A O 1
ATOM 716 N N . ARG A 1 92 ? -16.989 -2.735 20.827 1.00 87.25 92 ARG A N 1
ATOM 717 C CA . ARG A 1 92 ? -15.569 -2.713 21.217 1.00 87.25 92 ARG A CA 1
ATOM 718 C C . ARG A 1 92 ? -14.781 -3.818 20.520 1.00 87.25 92 ARG A C 1
ATOM 720 O O . ARG A 1 92 ? -13.698 -3.551 20.000 1.00 87.25 92 ARG A O 1
ATOM 727 N N . LYS A 1 93 ? -15.322 -5.040 20.500 1.00 87.50 93 LYS A N 1
ATOM 728 C CA . LYS A 1 93 ? -14.707 -6.178 19.807 1.00 87.50 93 LYS A CA 1
ATOM 729 C C . LYS A 1 93 ? -14.527 -5.863 18.324 1.00 87.50 93 LYS A C 1
ATOM 731 O O . LYS A 1 93 ? -13.428 -6.007 17.796 1.00 87.50 93 LYS A O 1
ATOM 736 N N . ARG A 1 94 ? -15.569 -5.334 17.679 1.00 85.81 94 ARG A N 1
ATOM 737 C CA . ARG A 1 94 ? -15.532 -4.993 16.255 1.00 85.81 94 ARG A CA 1
ATOM 738 C C . ARG A 1 94 ? -14.515 -3.899 15.921 1.00 85.81 94 ARG A C 1
ATOM 740 O O . ARG A 1 94 ? -13.780 -4.045 14.946 1.00 85.81 94 ARG A O 1
ATOM 747 N N . ILE A 1 95 ? -14.450 -2.835 16.724 1.00 88.31 95 ILE A N 1
ATOM 748 C CA . ILE A 1 95 ? -13.453 -1.757 16.582 1.00 88.31 95 ILE A CA 1
ATOM 749 C C . ILE A 1 95 ? -12.039 -2.324 16.724 1.00 88.31 95 ILE A C 1
ATOM 751 O O . ILE A 1 95 ? -11.168 -2.003 15.918 1.00 88.31 95 ILE A O 1
ATOM 755 N N . SER A 1 96 ? -11.813 -3.193 17.714 1.00 93.06 96 SER A N 1
ATOM 756 C CA . SER A 1 96 ? -10.506 -3.810 17.955 1.00 93.06 96 SER A CA 1
ATOM 757 C C . SER A 1 96 ? -10.054 -4.685 16.782 1.00 93.06 96 SER A C 1
ATOM 759 O O . SER A 1 96 ? -8.935 -4.516 16.299 1.00 93.06 96 SER A O 1
ATOM 761 N N . GLU A 1 97 ? -10.929 -5.555 16.269 1.00 89.81 97 GLU A N 1
ATOM 762 C CA . GLU A 1 97 ? -10.638 -6.410 15.109 1.00 89.81 97 GLU A CA 1
ATOM 763 C C . GLU A 1 97 ? -10.293 -5.585 13.860 1.00 89.81 97 GLU A C 1
ATOM 765 O O . GLU A 1 97 ? -9.295 -5.844 13.186 1.00 89.81 97 GLU A O 1
ATOM 770 N N . LEU A 1 98 ? -11.099 -4.564 13.558 1.00 90.25 98 LEU A N 1
ATOM 771 C CA . LEU A 1 98 ? -10.893 -3.714 12.384 1.00 90.25 98 LEU A CA 1
ATOM 772 C C . LEU A 1 98 ? -9.657 -2.819 12.517 1.00 90.25 98 LEU A C 1
ATOM 774 O O . LEU A 1 98 ? -8.962 -2.600 11.526 1.00 90.25 98 LEU A O 1
ATOM 778 N N . SER A 1 99 ? -9.345 -2.348 13.724 1.00 92.88 99 SER A N 1
ATOM 779 C CA . SER A 1 99 ? -8.119 -1.586 13.985 1.00 92.88 99 SER A CA 1
ATOM 780 C C . SER A 1 99 ? -6.878 -2.451 13.776 1.00 92.88 99 SER A C 1
ATOM 782 O O . SER A 1 99 ? -5.952 -2.030 13.088 1.00 92.88 99 SER A O 1
ATOM 784 N N . ALA A 1 100 ? -6.886 -3.697 14.260 1.00 93.12 100 ALA A N 1
ATOM 785 C CA . ALA A 1 100 ? -5.784 -4.632 14.033 1.00 93.12 100 ALA A CA 1
ATOM 786 C C . ALA A 1 100 ? -5.586 -4.942 12.537 1.00 93.12 100 ALA A C 1
ATOM 788 O O . ALA A 1 100 ? -4.454 -4.999 12.045 1.00 93.12 100 ALA A O 1
ATOM 789 N N . VAL A 1 101 ? -6.687 -5.089 11.790 1.00 90.06 101 VAL A N 1
ATOM 790 C CA . VAL A 1 101 ? -6.658 -5.219 10.326 1.00 90.06 101 VAL A CA 1
ATOM 791 C C . VAL A 1 101 ? -6.040 -3.984 9.674 1.00 90.06 101 VAL A C 1
ATOM 793 O O . VAL A 1 101 ? -5.130 -4.133 8.860 1.00 90.06 101 VAL A O 1
ATOM 796 N N . ARG A 1 102 ? -6.510 -2.780 10.025 1.00 92.69 102 ARG A N 1
ATOM 797 C CA . ARG A 1 102 ? -5.987 -1.510 9.504 1.00 92.69 102 ARG A CA 1
ATOM 798 C C . ARG A 1 102 ? -4.485 -1.417 9.728 1.00 92.69 102 ARG A C 1
ATOM 800 O O . ARG A 1 102 ? -3.755 -1.099 8.795 1.00 92.69 102 ARG A O 1
ATOM 807 N N . ASP A 1 103 ? -4.025 -1.702 10.938 1.00 95.12 103 ASP A N 1
ATOM 808 C CA . ASP A 1 103 ? -2.621 -1.543 11.311 1.00 95.12 103 ASP A CA 1
ATOM 809 C C . ASP A 1 103 ? -1.736 -2.549 10.564 1.00 95.12 103 ASP A C 1
ATOM 811 O O . ASP A 1 103 ? -0.700 -2.175 10.008 1.00 95.12 103 ASP A O 1
ATOM 815 N N . THR A 1 104 ? -2.197 -3.797 10.437 1.00 93.94 104 THR A N 1
ATOM 816 C CA . THR A 1 104 ? -1.521 -4.826 9.632 1.00 93.94 104 THR A CA 1
ATOM 817 C C . THR A 1 104 ? -1.436 -4.415 8.162 1.00 93.94 104 THR A C 1
ATOM 819 O O . THR A 1 104 ? -0.364 -4.479 7.560 1.00 93.94 104 THR A O 1
ATOM 822 N N . MET A 1 105 ? -2.551 -3.963 7.580 1.00 93.19 105 MET A N 1
ATOM 823 C CA . MET A 1 105 ? -2.602 -3.509 6.188 1.00 93.19 105 MET A CA 1
ATOM 824 C C . MET A 1 105 ? -1.692 -2.307 5.971 1.00 93.19 105 MET A C 1
ATOM 826 O O . MET A 1 105 ? -0.895 -2.309 5.041 1.00 93.19 105 MET A O 1
ATOM 830 N N . ARG A 1 106 ? -1.747 -1.310 6.857 1.00 94.94 106 ARG A N 1
ATOM 831 C CA . ARG A 1 106 ? -0.901 -0.118 6.784 1.0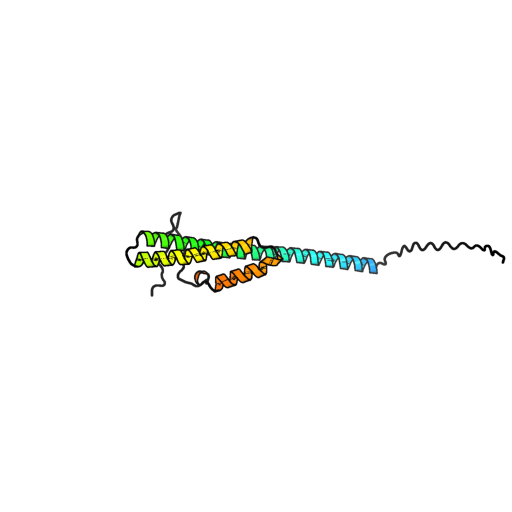0 94.94 106 ARG A CA 1
ATOM 832 C C . ARG A 1 106 ? 0.575 -0.491 6.792 1.00 94.94 106 ARG A C 1
ATOM 834 O O . ARG A 1 106 ? 1.327 0.019 5.970 1.00 94.94 106 ARG A O 1
ATOM 841 N N . HIS A 1 107 ? 0.983 -1.386 7.688 1.00 96.00 107 HIS A N 1
ATOM 842 C CA . HIS A 1 107 ? 2.368 -1.832 7.765 1.00 96.00 107 HIS A CA 1
ATOM 843 C C . HIS A 1 107 ? 2.819 -2.512 6.464 1.00 96.00 107 HIS A C 1
ATOM 845 O O . HIS A 1 107 ? 3.808 -2.098 5.866 1.00 96.00 107 HIS A O 1
ATOM 851 N N . ARG A 1 108 ? 2.048 -3.489 5.969 1.00 94.94 108 ARG A N 1
ATOM 852 C CA . ARG A 1 108 ? 2.367 -4.205 4.721 1.00 94.94 108 ARG A CA 1
ATOM 853 C C . ARG A 1 108 ? 2.328 -3.306 3.491 1.00 94.94 108 ARG A C 1
ATOM 855 O O . ARG A 1 108 ? 3.143 -3.453 2.591 1.00 94.94 108 ARG A O 1
ATOM 862 N N . TYR A 1 109 ? 1.409 -2.354 3.457 1.00 96.06 109 TYR A N 1
ATOM 863 C CA . TYR A 1 109 ? 1.332 -1.384 2.378 1.00 96.06 109 TYR A CA 1
ATOM 864 C C . TYR A 1 109 ? 2.563 -0.473 2.341 1.00 96.06 109 TYR A C 1
ATOM 866 O O . TYR A 1 109 ? 3.099 -0.212 1.265 1.00 96.06 109 TYR A O 1
ATOM 874 N N . MET A 1 110 ? 3.061 -0.044 3.505 1.00 96.31 110 MET A N 1
ATOM 875 C CA . MET A 1 110 ? 4.305 0.722 3.576 1.00 96.31 110 MET A CA 1
ATOM 876 C C . MET A 1 110 ? 5.493 -0.076 3.031 1.00 96.31 110 MET A C 1
ATOM 878 O O . MET A 1 110 ? 6.270 0.494 2.273 1.00 96.31 110 MET A O 1
ATOM 882 N N . GLU A 1 111 ? 5.589 -1.380 3.324 1.00 96.38 111 GLU A N 1
ATOM 883 C CA . GLU A 1 111 ? 6.626 -2.249 2.741 1.00 96.38 111 GLU A CA 1
ATOM 884 C C . GLU A 1 111 ? 6.570 -2.245 1.206 1.00 96.38 111 GLU A C 1
ATOM 886 O O . GLU A 1 111 ? 7.604 -2.110 0.556 1.00 96.38 111 GLU A O 1
ATOM 891 N N . VAL A 1 112 ? 5.370 -2.336 0.617 1.00 96.62 112 VAL A N 1
ATOM 892 C CA . VAL A 1 112 ? 5.180 -2.272 -0.844 1.00 96.62 112 VAL A CA 1
ATOM 893 C C . VAL A 1 112 ? 5.609 -0.915 -1.402 1.00 96.62 112 VAL A C 1
ATOM 895 O O . VAL A 1 112 ? 6.253 -0.846 -2.449 1.00 96.62 112 VAL A O 1
ATOM 898 N N . ARG A 1 113 ? 5.252 0.169 -0.709 1.00 94.38 113 ARG A N 1
ATOM 899 C CA . ARG A 1 113 ? 5.487 1.538 -1.170 1.00 94.38 113 ARG A CA 1
ATOM 900 C C . ARG A 1 113 ? 6.964 1.931 -1.123 1.00 94.38 113 ARG A C 1
ATOM 902 O O . ARG A 1 113 ? 7.416 2.692 -1.972 1.00 94.38 113 ARG A O 1
ATOM 909 N N . THR A 1 114 ? 7.716 1.390 -0.167 1.00 95.38 114 THR A N 1
ATOM 910 C CA . THR A 1 114 ? 9.168 1.591 -0.045 1.00 95.38 114 THR A CA 1
ATOM 911 C C . THR A 1 114 ? 9.990 0.502 -0.739 1.00 95.38 114 THR A C 1
ATOM 913 O O . THR A 1 114 ? 11.211 0.482 -0.599 1.00 95.38 114 THR A O 1
ATOM 916 N N . ALA A 1 115 ? 9.346 -0.432 -1.443 1.00 95.62 115 ALA A N 1
ATOM 917 C CA . ALA A 1 115 ? 10.022 -1.537 -2.109 1.00 95.62 115 ALA A CA 1
ATOM 918 C C . ALA A 1 115 ? 10.891 -1.055 -3.277 1.00 95.62 115 ALA A C 1
ATOM 920 O O . ALA A 1 115 ? 10.465 -0.207 -4.069 1.00 95.62 115 ALA A O 1
ATOM 921 N N . SER A 1 116 ? 12.060 -1.679 -3.443 1.00 94.56 116 SER A N 1
ATOM 922 C CA . SER A 1 116 ? 12.820 -1.573 -4.690 1.00 94.56 116 SER A CA 1
ATOM 923 C C . SER A 1 116 ? 12.030 -2.177 -5.857 1.00 94.56 116 SER A C 1
ATOM 925 O O . SER A 1 116 ? 11.039 -2.886 -5.655 1.00 94.56 116 SER A O 1
ATOM 927 N N . GLU A 1 117 ? 12.462 -1.903 -7.085 1.00 89.94 117 GLU A N 1
ATOM 928 C CA . GLU A 1 117 ? 11.790 -2.410 -8.284 1.00 89.94 117 GLU A CA 1
ATOM 929 C C . GLU A 1 117 ? 11.750 -3.945 -8.309 1.00 89.94 117 GLU A C 1
ATOM 931 O O . GLU A 1 117 ? 10.725 -4.553 -8.610 1.00 89.94 117 GLU A O 1
ATOM 936 N N . GLU A 1 118 ? 12.841 -4.576 -7.879 1.00 91.50 118 GLU A N 1
ATOM 937 C CA . GLU A 1 118 ? 13.002 -6.027 -7.845 1.00 91.50 118 GLU A CA 1
ATOM 938 C C . GLU A 1 118 ? 12.098 -6.682 -6.790 1.00 91.50 118 GLU A C 1
ATOM 940 O O . GLU A 1 118 ? 11.566 -7.770 -7.009 1.00 91.50 118 GLU A O 1
ATOM 945 N N . ALA A 1 119 ? 11.899 -6.020 -5.645 1.00 95.06 119 ALA A N 1
ATOM 946 C CA . ALA A 1 119 ? 11.090 -6.536 -4.540 1.00 95.06 119 ALA A CA 1
ATOM 947 C C . ALA A 1 119 ? 9.594 -6.200 -4.668 1.00 95.06 119 ALA A C 1
ATOM 949 O O . ALA A 1 119 ? 8.756 -6.846 -4.028 1.00 95.06 119 ALA A O 1
ATOM 950 N N . TYR A 1 120 ? 9.242 -5.201 -5.485 1.00 94.31 120 TYR A N 1
ATOM 951 C CA . TYR A 1 120 ? 7.887 -4.662 -5.576 1.00 94.31 120 TYR A CA 1
ATOM 952 C C . TYR A 1 120 ? 6.841 -5.729 -5.879 1.00 94.31 120 TYR A C 1
ATOM 954 O O . TYR A 1 120 ? 5.833 -5.816 -5.182 1.00 94.31 120 TYR A O 1
ATOM 962 N N . GLN A 1 121 ? 7.080 -6.561 -6.895 1.00 94.50 121 GLN A N 1
ATOM 963 C CA . GLN A 1 121 ? 6.086 -7.529 -7.361 1.00 94.50 121 GLN A CA 1
ATOM 964 C C . GLN A 1 121 ? 5.782 -8.611 -6.318 1.00 94.50 121 GLN A C 1
ATOM 966 O O . GLN A 1 121 ? 4.627 -9.018 -6.170 1.00 94.50 121 GLN A O 1
ATOM 971 N N . ASP A 1 122 ? 6.790 -9.062 -5.568 1.00 96.12 122 ASP A N 1
ATOM 972 C CA . ASP A 1 122 ? 6.593 -10.048 -4.501 1.00 96.12 122 ASP A CA 1
ATOM 973 C C . ASP A 1 122 ? 5.829 -9.438 -3.319 1.00 96.12 122 ASP A C 1
ATOM 975 O O . ASP A 1 122 ? 4.817 -9.986 -2.874 1.00 96.12 122 ASP A O 1
ATOM 979 N N . LEU A 1 123 ? 6.245 -8.255 -2.858 1.00 96.50 123 LEU A N 1
ATOM 980 C CA . LEU A 1 123 ? 5.573 -7.560 -1.759 1.00 96.50 123 LEU A CA 1
ATOM 981 C C . LEU A 1 123 ? 4.134 -7.187 -2.126 1.00 96.50 123 LEU A C 1
ATOM 983 O O . LEU A 1 123 ? 3.217 -7.417 -1.333 1.00 96.50 123 LEU A O 1
ATOM 987 N N . LYS A 1 124 ? 3.910 -6.690 -3.348 1.00 95.81 124 LYS A N 1
ATOM 988 C CA . LYS A 1 124 ? 2.576 -6.397 -3.878 1.00 95.81 124 LYS A CA 1
ATOM 989 C C . LYS A 1 124 ? 1.700 -7.644 -3.859 1.00 95.81 124 LYS A C 1
ATOM 991 O O . LYS A 1 124 ? 0.591 -7.588 -3.344 1.00 95.81 124 LYS A O 1
ATOM 996 N N . ARG A 1 125 ? 2.197 -8.784 -4.350 1.00 95.62 125 ARG A N 1
ATOM 997 C CA . ARG A 1 125 ? 1.445 -10.049 -4.362 1.00 95.62 125 ARG A CA 1
ATOM 998 C C . ARG A 1 125 ? 1.059 -10.505 -2.957 1.00 95.62 125 ARG A C 1
ATOM 1000 O O . ARG A 1 125 ? -0.074 -10.924 -2.732 1.00 95.62 125 ARG A O 1
ATOM 1007 N N . ARG A 1 126 ? 1.983 -10.409 -1.997 1.00 94.25 126 ARG A N 1
ATOM 1008 C CA . ARG A 1 126 ? 1.709 -10.745 -0.589 1.00 94.25 126 ARG A CA 1
ATOM 1009 C C . ARG A 1 126 ? 0.644 -9.828 0.009 1.00 94.25 126 ARG A C 1
ATOM 1011 O O . ARG A 1 126 ? -0.222 -10.299 0.746 1.00 94.25 126 ARG A O 1
ATOM 1018 N N . PHE A 1 127 ? 0.692 -8.540 -0.320 1.00 95.19 127 PHE A N 1
ATOM 1019 C CA . PHE A 1 127 ? -0.316 -7.577 0.103 1.00 95.19 127 PHE A CA 1
ATOM 1020 C C . PHE A 1 127 ? -1.678 -7.824 -0.561 1.00 95.19 127 PHE A C 1
ATOM 1022 O O . PHE A 1 127 ? -2.695 -7.817 0.127 1.00 95.19 127 PHE A O 1
ATOM 1029 N N . ASP A 1 128 ? -1.718 -8.119 -1.860 1.00 93.75 128 ASP A N 1
ATOM 1030 C CA . ASP A 1 128 ? -2.959 -8.445 -2.568 1.00 93.75 128 ASP A CA 1
ATOM 1031 C C . ASP A 1 128 ? -3.609 -9.719 -2.008 1.00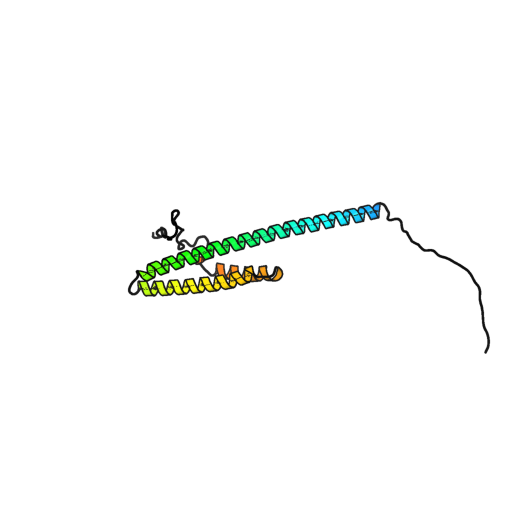 93.75 128 ASP A C 1
ATOM 1033 O O . ASP A 1 128 ? -4.801 -9.718 -1.720 1.00 93.75 128 ASP A O 1
ATOM 1037 N N . SER A 1 129 ? -2.825 -10.755 -1.697 1.00 92.44 129 SER A N 1
ATOM 1038 C CA . SER A 1 129 ? -3.342 -11.941 -0.999 1.00 92.44 129 SER A CA 1
ATOM 1039 C C . SER A 1 129 ? -3.907 -11.605 0.389 1.00 92.44 129 SER A C 1
ATOM 1041 O O . SER A 1 129 ? -4.898 -12.186 0.841 1.00 92.44 129 SER A O 1
ATOM 1043 N N . LEU A 1 130 ? -3.302 -10.648 1.100 1.00 90.62 130 LEU A N 1
ATOM 1044 C CA . LEU A 1 130 ? -3.846 -10.169 2.368 1.00 90.62 130 LEU A CA 1
ATOM 1045 C C . LEU A 1 130 ? -5.183 -9.438 2.168 1.00 90.62 130 LEU A C 1
ATOM 1047 O O . LEU A 1 130 ? -6.101 -9.677 2.954 1.00 90.62 130 LEU A O 1
ATOM 1051 N N . LYS A 1 131 ? -5.305 -8.605 1.126 1.00 89.88 131 LYS A N 1
ATOM 1052 C CA . LYS A 1 131 ? -6.560 -7.941 0.739 1.00 89.88 131 LYS A CA 1
ATOM 1053 C C . LYS A 1 131 ? -7.653 -8.947 0.409 1.00 89.88 131 LYS A C 1
ATOM 1055 O O . LYS A 1 131 ? -8.740 -8.835 0.954 1.00 89.88 131 LYS A O 1
ATOM 1060 N N . GLU A 1 132 ? -7.361 -9.950 -0.410 1.00 87.50 132 GLU A N 1
ATOM 1061 C CA . GLU A 1 132 ? -8.329 -10.978 -0.824 1.00 87.50 132 GLU A CA 1
ATOM 1062 C C . GLU A 1 132 ? -8.892 -11.772 0.359 1.00 87.50 132 GLU A C 1
ATOM 1064 O O . GLU A 1 132 ? -10.079 -12.076 0.408 1.00 87.50 132 GLU A O 1
ATOM 1069 N N . ARG A 1 133 ? -8.059 -12.073 1.363 1.00 85.69 133 ARG A N 1
ATOM 1070 C CA . ARG A 1 133 ? -8.520 -12.730 2.599 1.00 85.69 133 ARG A CA 1
ATOM 1071 C C . ARG A 1 133 ? -9.355 -11.813 3.486 1.00 85.69 133 ARG A C 1
ATOM 1073 O O . ARG A 1 133 ? -10.028 -12.285 4.402 1.00 85.69 133 ARG A O 1
ATOM 1080 N N . ASN A 1 134 ? -9.273 -10.506 3.271 1.00 81.69 134 ASN A N 1
ATOM 1081 C CA . ASN A 1 134 ? -9.947 -9.524 4.086 1.00 81.69 134 ASN A CA 1
ATOM 1082 C C . ASN A 1 134 ? -11.172 -8.977 3.360 1.00 81.69 134 ASN A C 1
ATOM 1084 O O . ASN A 1 134 ? -11.098 -8.032 2.585 1.00 81.69 134 ASN A O 1
ATOM 1088 N N . ARG A 1 135 ? -12.324 -9.532 3.722 1.00 74.19 135 ARG A N 1
ATOM 1089 C CA . ARG A 1 135 ? -13.662 -9.173 3.239 1.00 74.19 135 ARG A CA 1
ATOM 1090 C C . ARG A 1 135 ? -13.967 -7.667 3.210 1.00 74.19 135 ARG A C 1
ATOM 1092 O O . ARG A 1 135 ? -14.814 -7.236 2.440 1.00 74.19 135 ARG A O 1
ATOM 1099 N N . PHE A 1 136 ? -13.287 -6.849 4.023 1.00 75.81 136 PHE A N 1
ATOM 1100 C CA . PHE A 1 136 ? -13.415 -5.392 3.945 1.00 75.81 136 PHE A CA 1
ATOM 1101 C C . PHE A 1 136 ? -12.978 -4.831 2.581 1.00 75.81 136 PHE A C 1
ATOM 1103 O O . PHE A 1 136 ? -13.492 -3.805 2.166 1.00 75.81 136 PHE A O 1
ATOM 1110 N N . TRP A 1 137 ? -12.052 -5.479 1.879 1.00 75.12 137 TRP A N 1
ATOM 1111 C CA . TRP A 1 137 ? -11.453 -4.993 0.632 1.00 75.12 137 TRP A CA 1
ATOM 1112 C C . TRP A 1 137 ? -12.180 -5.462 -0.630 1.00 75.12 137 TRP A C 1
ATOM 1114 O O . TRP A 1 137 ? -11.778 -5.110 -1.736 1.00 75.12 137 TRP A O 1
ATOM 1124 N N . GLU A 1 138 ? -13.254 -6.238 -0.485 1.00 73.62 138 GLU A N 1
ATOM 1125 C CA . GLU A 1 138 ? -14.088 -6.638 -1.612 1.00 73.62 138 GLU A CA 1
ATOM 1126 C C . GLU A 1 138 ? -14.903 -5.426 -2.118 1.00 73.62 138 GLU A C 1
ATOM 1128 O O . GLU A 1 138 ? -15.656 -4.831 -1.339 1.00 73.62 138 GLU A O 1
ATOM 1133 N N . PRO A 1 139 ? -14.831 -5.072 -3.419 1.00 60.56 139 PRO A N 1
ATOM 1134 C CA . PRO A 1 139 ? -15.523 -3.905 -3.987 1.00 60.56 139 PRO A CA 1
ATOM 1135 C C . PRO A 1 139 ? -17.042 -3.890 -3.757 1.00 60.56 139 PRO A C 1
ATOM 1137 O O . PRO A 1 139 ? -17.659 -2.828 -3.712 1.00 60.56 139 PRO A O 1
ATOM 1140 N N . ASN A 1 140 ? -17.639 -5.075 -3.599 1.00 55.28 140 ASN A N 1
ATOM 1141 C CA . ASN A 1 140 ? -19.078 -5.277 -3.440 1.00 55.28 140 ASN A CA 1
ATOM 1142 C C . ASN A 1 140 ? -19.492 -5.595 -1.994 1.00 55.28 140 ASN A C 1
ATOM 1144 O O . ASN A 1 140 ? -20.655 -5.940 -1.760 1.00 55.28 140 ASN A O 1
ATOM 1148 N N . TYR A 1 141 ? -18.587 -5.483 -1.011 1.00 55.34 141 TYR A N 1
ATOM 1149 C CA . TYR A 1 141 ? -18.957 -5.721 0.382 1.00 55.34 141 TYR A CA 1
ATOM 1150 C C . TYR A 1 141 ? -19.755 -4.546 0.951 1.00 55.34 141 TYR A C 1
ATOM 1152 O O . TYR A 1 141 ? -19.245 -3.561 1.484 1.00 55.34 141 TYR A O 1
ATOM 1160 N N . ASN A 1 142 ? -21.070 -4.692 0.830 1.00 49.66 142 ASN A N 1
ATOM 1161 C CA . ASN A 1 142 ? -22.126 -3.710 1.061 1.00 49.66 142 ASN A CA 1
ATOM 1162 C C . ASN A 1 142 ? -22.329 -3.316 2.549 1.00 49.66 142 ASN A C 1
ATOM 1164 O O . ASN A 1 142 ? -23.382 -2.806 2.932 1.00 49.66 142 ASN A O 1
ATOM 1168 N N . THR A 1 143 ? -21.340 -3.581 3.413 1.00 51.69 143 THR A N 1
ATOM 1169 C CA . THR A 1 143 ? -21.313 -3.138 4.818 1.00 51.69 143 THR A CA 1
ATOM 1170 C C . THR A 1 143 ? -20.478 -1.877 5.027 1.00 51.69 143 THR A C 1
ATOM 1172 O O . THR A 1 143 ? -20.480 -1.341 6.133 1.00 51.69 143 THR A O 1
ATOM 1175 N N . GLN A 1 144 ? -19.758 -1.406 4.003 1.00 55.50 144 GLN A N 1
ATOM 1176 C CA . GLN A 1 144 ? -19.081 -0.114 4.056 1.00 55.50 144 GLN A CA 1
ATOM 1177 C C . GLN A 1 144 ? -20.126 1.001 3.922 1.00 55.50 144 GLN A C 1
ATOM 1179 O O . GLN A 1 144 ? -20.850 1.044 2.923 1.00 55.50 144 GLN A O 1
ATOM 1184 N N . PRO A 1 145 ? -20.250 1.907 4.900 1.00 51.28 145 PRO A N 1
ATOM 1185 C CA . PRO A 1 145 ? -21.130 3.048 4.742 1.00 51.28 145 PRO A CA 1
ATOM 1186 C C . PRO A 1 145 ? -20.567 3.947 3.637 1.00 51.28 145 PRO A C 1
ATOM 1188 O O . PRO A 1 145 ? -19.393 4.320 3.650 1.00 51.28 145 PRO A O 1
ATOM 1191 N N . LYS A 1 146 ? -21.402 4.274 2.648 1.00 46.47 146 LYS A N 1
ATOM 1192 C CA . LYS A 1 146 ? -21.030 5.246 1.616 1.00 46.47 146 LYS A CA 1
ATOM 1193 C C . LYS A 1 146 ? -20.879 6.617 2.291 1.00 46.47 146 LYS A C 1
ATOM 1195 O O . LYS A 1 146 ? -21.759 6.968 3.085 1.00 46.47 146 LYS A O 1
ATOM 1200 N N . PRO A 1 147 ? -19.809 7.381 2.008 1.00 46.50 147 PRO A N 1
ATOM 1201 C CA . PRO A 1 147 ? -19.680 8.734 2.536 1.00 46.50 147 PRO A CA 1
ATOM 1202 C C . PRO A 1 147 ? -20.893 9.568 2.100 1.00 46.50 147 PRO A C 1
ATOM 1204 O O . PRO A 1 147 ? -21.303 9.517 0.936 1.00 46.50 147 PRO A O 1
ATOM 1207 N N . ASP A 1 148 ? -21.513 10.279 3.046 1.00 45.38 148 ASP A N 1
ATOM 1208 C CA . ASP A 1 148 ? -22.615 11.193 2.744 1.00 45.38 148 ASP A CA 1
ATOM 1209 C C . ASP A 1 148 ? -22.102 12.316 1.830 1.00 45.38 148 ASP A C 1
ATOM 1211 O O . ASP A 1 148 ? -21.046 12.908 2.059 1.00 45.38 148 ASP A O 1
ATOM 1215 N N . LYS A 1 149 ? -22.877 12.606 0.785 1.00 44.41 149 LYS A N 1
ATOM 1216 C CA . LYS A 1 149 ? -22.582 13.574 -0.279 1.00 44.41 149 LYS A CA 1
ATOM 1217 C C . LYS A 1 149 ? -22.440 15.006 0.259 1.00 44.41 149 LYS A C 1
ATOM 1219 O O . LYS A 1 149 ? -21.888 15.853 -0.431 1.00 44.41 149 LYS A O 1
ATOM 1224 N N . ASN A 1 150 ? -22.934 15.257 1.475 1.00 42.16 150 ASN A N 1
ATOM 1225 C CA . ASN A 1 150 ? -22.955 16.562 2.138 1.00 42.16 150 ASN A CA 1
ATOM 1226 C C . ASN A 1 150 ? -22.112 16.615 3.431 1.00 42.16 150 ASN A C 1
ATOM 1228 O O . ASN A 1 150 ? -22.291 17.532 4.235 1.00 42.16 150 ASN A O 1
ATOM 1232 N N . ALA A 1 151 ? -21.215 15.652 3.675 1.00 45.44 151 ALA A N 1
ATOM 1233 C CA . ALA A 1 151 ? -20.391 15.619 4.885 1.00 45.44 151 ALA A CA 1
ATOM 1234 C C . ALA A 1 151 ? -19.248 16.656 4.844 1.00 45.44 151 ALA A C 1
ATOM 1236 O O . ALA A 1 151 ? -18.077 16.320 4.676 1.00 45.44 151 ALA A O 1
ATOM 1237 N N . GLY A 1 152 ? -19.583 17.931 5.042 1.00 38.47 152 GLY A N 1
ATOM 1238 C CA . GLY A 1 152 ? -18.622 18.918 5.528 1.00 38.47 152 GLY A CA 1
ATOM 1239 C C . GLY A 1 152 ? -18.182 18.550 6.948 1.00 38.47 152 GLY A C 1
ATOM 1240 O O . GLY A 1 152 ? -19.032 18.402 7.821 1.00 38.47 152 GLY A O 1
ATOM 1241 N N . THR A 1 153 ? -16.875 18.336 7.141 1.00 40.03 153 THR A N 1
ATOM 1242 C CA . THR A 1 153 ? -16.113 18.338 8.418 1.00 40.03 153 THR A CA 1
ATOM 1243 C C . THR A 1 153 ? -16.682 17.607 9.653 1.00 40.03 153 THR A C 1
ATOM 1245 O O . THR A 1 153 ? -16.171 17.776 10.756 1.00 40.03 153 THR A O 1
ATOM 1248 N N . GLY A 1 154 ? -17.664 16.723 9.492 1.00 40.44 154 GLY A N 1
ATOM 1249 C CA . GLY A 1 154 ? -18.221 15.888 10.556 1.00 40.44 154 GLY A CA 1
ATOM 1250 C C . GLY A 1 154 ? -19.056 14.776 9.939 1.00 40.44 154 GLY A C 1
ATOM 1251 O O . GLY A 1 154 ? -20.221 14.975 9.600 1.00 40.44 154 GLY A O 1
ATOM 1252 N N . VAL A 1 155 ? -18.424 13.626 9.706 1.00 46.03 155 VAL A N 1
ATOM 1253 C CA . VAL A 1 155 ? -18.921 12.562 8.825 1.00 46.03 155 VAL A CA 1
ATOM 1254 C C . VAL A 1 155 ? -20.195 11.924 9.388 1.00 46.03 155 VAL A C 1
ATOM 1256 O O . VAL A 1 155 ? -20.153 11.044 10.245 1.00 46.03 155 VAL A O 1
ATOM 1259 N N . LYS A 1 156 ? -21.354 12.347 8.871 1.00 39.12 156 LYS A N 1
ATOM 1260 C CA . LYS A 1 156 ? -22.595 11.574 8.963 1.00 39.12 156 LYS A CA 1
ATOM 1261 C C . LYS A 1 156 ? -22.483 10.398 7.999 1.00 39.12 156 LYS A C 1
ATOM 1263 O O . LYS A 1 156 ? -22.236 10.584 6.811 1.00 39.12 156 LYS A O 1
ATOM 1268 N N . LEU A 1 157 ? -22.652 9.183 8.509 1.00 47.56 157 LEU A N 1
ATOM 1269 C CA . LEU A 1 157 ? -22.810 8.013 7.657 1.00 47.56 157 LEU A CA 1
ATOM 1270 C C . LEU A 1 157 ? -24.240 7.941 7.128 1.00 47.56 157 LEU A C 1
ATOM 1272 O O . LEU A 1 157 ? -25.193 8.103 7.894 1.00 47.56 157 LEU A O 1
ATOM 1276 N N . ALA A 1 158 ? -24.398 7.622 5.844 1.00 42.84 158 ALA A N 1
ATOM 1277 C CA . ALA A 1 158 ? -25.703 7.253 5.315 1.00 42.84 158 ALA A CA 1
ATOM 1278 C C . ALA A 1 158 ? -26.202 5.959 5.998 1.00 42.84 158 ALA A C 1
ATOM 1280 O O . ALA A 1 158 ? -25.411 5.031 6.207 1.00 42.84 158 ALA A O 1
ATOM 1281 N N . PRO A 1 159 ? -27.500 5.860 6.340 1.00 40.72 159 PRO A N 1
ATOM 1282 C CA . PRO A 1 159 ? -28.066 4.637 6.893 1.00 40.72 159 PRO A CA 1
ATOM 1283 C C . PRO A 1 159 ? -27.859 3.463 5.928 1.00 40.72 159 PRO A C 1
ATOM 1285 O O . PRO A 1 159 ? -28.051 3.589 4.720 1.00 40.72 159 PRO A O 1
ATOM 1288 N N . ASN A 1 160 ? -27.458 2.312 6.473 1.00 43.00 160 ASN A N 1
ATOM 1289 C CA . ASN A 1 160 ? -27.255 1.082 5.712 1.00 43.00 160 ASN A CA 1
ATOM 1290 C C . ASN A 1 160 ? -28.587 0.621 5.092 1.00 43.00 160 ASN A C 1
ATOM 1292 O O . ASN A 1 160 ? -29.460 0.107 5.791 1.00 43.00 160 ASN A O 1
ATOM 1296 N N . THR A 1 161 ? -28.731 0.790 3.778 1.00 40.84 161 THR A N 1
ATOM 1297 C CA . THR A 1 161 ? -29.936 0.426 3.017 1.00 40.84 161 THR A CA 1
ATOM 1298 C C . THR A 1 161 ? -30.037 -1.068 2.689 1.00 40.84 161 THR A C 1
ATOM 1300 O O . THR A 1 161 ? -30.982 -1.465 2.017 1.00 40.84 161 THR A O 1
ATOM 1303 N N . ASN A 1 162 ? -29.106 -1.914 3.151 1.00 42.16 162 ASN A N 1
ATOM 1304 C CA . ASN A 1 162 ? -29.144 -3.367 2.917 1.00 42.16 162 ASN A CA 1
ATOM 1305 C C . ASN A 1 162 ? -29.827 -4.160 4.032 1.00 42.16 162 ASN A C 1
ATOM 1307 O O . ASN A 1 162 ? -29.748 -5.385 4.044 1.00 42.16 162 ASN A O 1
ATOM 1311 N N . LYS A 1 163 ? -30.519 -3.490 4.959 1.00 35.47 163 LYS A N 1
ATOM 1312 C CA . LYS A 1 163 ? -31.539 -4.162 5.766 1.00 35.47 163 LYS A CA 1
ATOM 1313 C C . LYS A 1 163 ? -32.791 -4.351 4.905 1.00 35.47 163 LYS A C 1
ATOM 1315 O O . LYS A 1 163 ? -33.655 -3.478 4.874 1.00 35.47 163 LYS A O 1
ATOM 1320 N N . LYS A 1 164 ? -32.852 -5.470 4.189 1.00 34.91 164 LYS A N 1
ATOM 1321 C CA . LYS A 1 164 ? -34.118 -6.144 3.896 1.00 34.91 164 LYS A CA 1
ATOM 1322 C C . LYS A 1 164 ? -34.187 -7.395 4.751 1.00 34.91 164 LYS A C 1
ATOM 1324 O O . LYS A 1 164 ? -33.137 -8.064 4.856 1.00 34.91 164 LYS A O 1
#

Radius of gyration: 35.39 Å; chains: 1; bounding box: 118×44×75 Å

Foldseek 3Di:
DDDDDDDDDDDDPPPPPPPPPQDPVNVVVVVVVVVVVVVVVVVVVVVVVVVVVVLVVVLVLLVVLLVLLVLVLVVLVVVLVVDDDPSVVVSVVVSVVSVVLSVVLVVLVVCLVPDDPVCNVVSVVVSVVSLVVDLSNPPPSQPRFDFDPPDDPHTDTDPRPPPD

Sequence (164 aa):
MYIVCLAIILVSSCMLTGCTKRTEADRKFDENIAAKKDAIDEQATRAKAELDRQREAYYASVDEHMVRLNAYLDSLETVYGQAKGDVKVEMRKRISELSAVRDTMRHRYMEVRTASEEAYQDLKRRFDSLKERNRFWEPNYNTQPKPDKNAGTGVKLAPNTNKK

Secondary structure (DSSP, 8-state):
-----------------------HHHHHHHHHHHHHHHHHHHHHHHHHHHHHHHHHHHHHHHHHHHHHHHHHHHHHHHHHHH--HHHHHHHHHHHHHHHHHHHHHHHHHHHHHT--HHHHHHHHHHHHHHHHH-GGG-TT-TTSPPBPTT-SSS-PBPP-TT--